Protein AF-A0A7J2JG91-F1 (afdb_monomer_lite)

Structure (mmCIF, N/CA/C/O backbone):
data_AF-A0A7J2JG91-F1
#
_entry.id   AF-A0A7J2JG91-F1
#
loop_
_atom_site.group_PDB
_atom_site.id
_atom_site.type_symbol
_atom_site.label_atom_id
_atom_site.label_alt_id
_atom_site.label_comp_id
_atom_site.label_asym_id
_atom_site.label_entity_id
_atom_site.label_seq_id
_atom_site.pdbx_PDB_ins_code
_atom_site.Cartn_x
_atom_site.Cartn_y
_atom_site.Cartn_z
_atom_site.occupancy
_atom_site.B_iso_or_equiv
_atom_site.auth_seq_id
_atom_site.auth_comp_id
_atom_site.auth_asym_id
_atom_site.auth_atom_id
_atom_site.pdbx_PDB_model_num
ATOM 1 N N . MET A 1 1 ? 5.347 8.939 -1.867 1.00 68.44 1 MET A N 1
ATOM 2 C CA . MET A 1 1 ? 5.116 7.569 -2.381 1.00 68.44 1 MET A CA 1
ATOM 3 C C . MET A 1 1 ? 3.722 7.133 -1.969 1.00 68.44 1 MET A C 1
ATOM 5 O O . MET A 1 1 ? 3.507 7.038 -0.765 1.00 68.44 1 MET A O 1
ATOM 9 N N . PRO A 1 2 ? 2.803 6.907 -2.917 1.00 85.31 2 PRO A N 1
ATOM 10 C CA . PRO A 1 2 ? 1.471 6.407 -2.603 1.00 85.31 2 PRO A CA 1
ATOM 11 C C . PRO A 1 2 ? 1.531 4.946 -2.131 1.00 85.31 2 PRO A C 1
ATOM 13 O O . PRO A 1 2 ? 2.408 4.173 -2.535 1.00 85.31 2 PRO A O 1
ATOM 16 N N . TYR A 1 3 ? 0.609 4.581 -1.245 1.00 89.50 3 TYR A N 1
ATOM 17 C CA . TYR A 1 3 ? 0.339 3.198 -0.858 1.00 89.50 3 TYR A CA 1
ATOM 18 C C . TYR A 1 3 ? -0.967 2.769 -1.514 1.00 89.50 3 TYR A C 1
ATOM 20 O O . TYR A 1 3 ? -1.868 3.583 -1.668 1.00 89.50 3 TYR A O 1
ATOM 28 N N . ILE A 1 4 ? -1.076 1.505 -1.900 1.00 91.00 4 ILE A N 1
ATOM 29 C CA . ILE A 1 4 ? -2.283 0.939 -2.500 1.00 91.00 4 ILE A CA 1
ATOM 30 C C . ILE A 1 4 ? -2.845 -0.123 -1.561 1.00 91.00 4 ILE A C 1
ATOM 32 O O . ILE A 1 4 ? -2.102 -0.963 -1.053 1.00 91.00 4 ILE A O 1
ATOM 36 N N . CYS A 1 5 ? -4.155 -0.125 -1.329 1.00 91.44 5 CYS A N 1
ATOM 37 C CA . CYS A 1 5 ? -4.793 -1.213 -0.595 1.00 91.44 5 CYS A CA 1
ATOM 38 C C . CYS A 1 5 ? -4.758 -2.510 -1.419 1.00 91.44 5 CYS A C 1
ATOM 40 O O . CYS A 1 5 ? -5.242 -2.546 -2.550 1.00 91.44 5 CYS A O 1
ATOM 42 N N . ALA A 1 6 ? -4.268 -3.602 -0.827 1.00 89.50 6 ALA A N 1
ATOM 43 C CA . ALA A 1 6 ? -4.108 -4.884 -1.520 1.00 89.50 6 ALA A CA 1
ATOM 44 C C . ALA A 1 6 ? -5.429 -5.528 -1.988 1.00 89.50 6 ALA A C 1
ATOM 46 O O . ALA A 1 6 ? -5.404 -6.417 -2.833 1.00 89.50 6 ALA A O 1
ATOM 47 N N . ARG A 1 7 ? -6.580 -5.107 -1.438 1.00 89.38 7 ARG A N 1
ATOM 48 C CA . ARG A 1 7 ? -7.896 -5.673 -1.779 1.00 89.38 7 ARG A CA 1
ATOM 49 C C . ARG A 1 7 ? -8.678 -4.834 -2.779 1.00 89.38 7 ARG A C 1
ATOM 51 O O . ARG A 1 7 ? -9.190 -5.376 -3.747 1.00 89.38 7 ARG A O 1
ATOM 58 N N . CYS A 1 8 ? -8.833 -3.538 -2.518 1.00 88.38 8 CYS A N 1
ATOM 59 C CA . CYS A 1 8 ? -9.645 -2.664 -3.370 1.00 88.38 8 CYS A CA 1
ATOM 60 C C . CYS A 1 8 ? -8.828 -1.911 -4.426 1.00 88.38 8 CYS A C 1
ATOM 62 O O . CYS A 1 8 ? -9.425 -1.242 -5.262 1.00 88.38 8 CYS A O 1
ATOM 64 N N . GLY A 1 9 ? -7.493 -1.980 -4.382 1.00 86.88 9 GLY A N 1
ATOM 65 C CA . GLY A 1 9 ? -6.623 -1.340 -5.370 1.00 86.88 9 GLY A CA 1
ATOM 66 C C . GLY A 1 9 ? -6.624 0.190 -5.330 1.00 86.88 9 GLY A C 1
ATOM 67 O O . GLY A 1 9 ? -6.006 0.811 -6.187 1.00 86.88 9 GLY A O 1
ATOM 68 N N . ARG A 1 10 ? -7.295 0.813 -4.351 1.00 88.69 10 ARG A N 1
ATOM 69 C CA . ARG A 1 10 ? -7.291 2.270 -4.183 1.00 88.69 10 ARG A CA 1
ATOM 70 C C . ARG A 1 10 ? -5.955 2.763 -3.657 1.00 88.69 10 ARG A C 1
ATOM 72 O O . ARG A 1 10 ? -5.372 2.140 -2.766 1.00 88.69 10 ARG A O 1
ATOM 79 N N . GLU A 1 11 ? -5.539 3.912 -4.175 1.00 90.00 11 GLU A N 1
ATOM 80 C CA . GLU A 1 11 ? -4.493 4.721 -3.566 1.00 90.00 11 GLU A CA 1
ATOM 81 C C . GLU A 1 11 ? -4.989 5.267 -2.226 1.00 90.00 11 GLU A C 1
ATOM 83 O O . GLU A 1 11 ? -6.100 5.782 -2.115 1.00 90.00 11 GLU A O 1
ATOM 88 N N . VAL A 1 12 ? -4.162 5.082 -1.208 1.00 88.94 12 VAL A N 1
ATOM 89 C CA . VAL A 1 12 ? -4.460 5.349 0.195 1.00 88.94 12 VAL A CA 1
ATOM 90 C C . VAL A 1 12 ? -3.959 6.740 0.538 1.00 88.94 12 VAL A C 1
ATOM 92 O O . VAL A 1 12 ? -2.802 7.077 0.255 1.00 88.94 12 VAL A O 1
ATOM 95 N N . THR A 1 13 ? -4.822 7.545 1.152 1.00 86.94 13 THR A N 1
ATOM 96 C CA . THR A 1 13 ? -4.453 8.881 1.627 1.00 86.94 13 THR A CA 1
ATOM 97 C C . THR A 1 13 ? -3.578 8.779 2.886 1.00 86.94 13 THR A C 1
ATOM 99 O O . THR A 1 13 ? -3.608 7.762 3.587 1.00 86.94 13 THR A O 1
ATOM 102 N N . PRO A 1 14 ? -2.7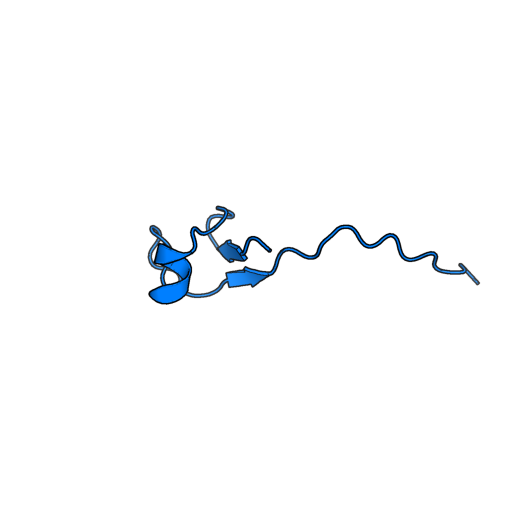74 9.804 3.218 1.00 84.94 14 PRO A N 1
ATOM 103 C CA . PRO A 1 14 ? -1.957 9.782 4.435 1.00 84.94 14 PRO A CA 1
ATOM 104 C C . PRO A 1 14 ? -2.783 9.534 5.711 1.00 84.94 14 PRO A C 1
ATOM 106 O O . PRO A 1 14 ? -2.332 8.804 6.586 1.00 84.94 14 PRO A O 1
ATOM 109 N N . GLU A 1 15 ? -4.018 10.036 5.777 1.00 86.06 15 GLU A N 1
ATOM 110 C CA . GLU A 1 15 ? -4.927 9.847 6.919 1.00 86.06 15 GLU A CA 1
ATOM 111 C C . GLU A 1 15 ? -5.347 8.380 7.129 1.00 86.06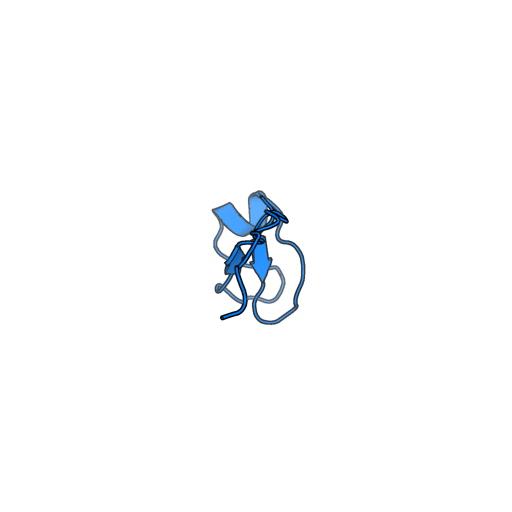 15 GLU A C 1
ATOM 113 O O . GLU A 1 15 ? -5.458 7.900 8.259 1.00 86.06 15 GLU A O 1
ATOM 118 N N . GLU A 1 16 ? -5.597 7.648 6.039 1.00 84.75 16 GLU A N 1
ATOM 119 C CA . GLU A 1 16 ? -5.919 6.217 6.079 1.00 84.75 16 GLU A CA 1
ATOM 120 C C . GLU A 1 16 ? -4.690 5.374 6.457 1.00 84.75 16 GLU A C 1
ATOM 122 O O . GLU A 1 16 ? -4.809 4.345 7.133 1.00 84.75 16 GLU A O 1
ATOM 127 N N . LEU A 1 17 ? -3.499 5.821 6.041 1.00 85.81 17 LEU A N 1
ATOM 128 C CA . LEU A 1 17 ? -2.234 5.164 6.353 1.00 85.81 17 LEU A CA 1
ATOM 129 C C . LEU A 1 17 ? -1.860 5.321 7.833 1.00 85.81 17 LEU A C 1
ATOM 131 O O . LEU A 1 17 ? -1.442 4.343 8.449 1.00 85.81 17 LEU A O 1
ATOM 135 N N . GLU A 1 18 ? -2.060 6.503 8.419 1.00 88.44 18 GLU A N 1
ATOM 136 C CA . GLU A 1 18 ? -1.843 6.743 9.855 1.00 88.44 18 GLU A CA 1
ATOM 137 C C . GLU A 1 18 ? -2.728 5.843 10.729 1.00 88.44 18 GLU A C 1
ATOM 139 O O . GLU A 1 18 ? -2.287 5.336 11.760 1.00 88.44 18 GLU A O 1
ATOM 144 N N . LYS A 1 19 ? -3.962 5.578 10.285 1.00 88.62 19 LYS A N 1
ATOM 145 C CA . LYS A 1 19 ? -4.916 4.690 10.970 1.00 88.62 19 LYS A CA 1
ATOM 146 C C . LYS A 1 19 ? -4.720 3.206 10.639 1.00 88.62 19 LYS A C 1
ATOM 148 O O . LYS A 1 19 ? -5.460 2.373 11.162 1.00 88.62 19 LYS A O 1
ATOM 153 N N . PHE A 1 20 ? -3.763 2.860 9.770 1.00 86.44 20 PHE A N 1
ATOM 154 C CA . PHE A 1 20 ? -3.532 1.500 9.262 1.00 86.44 20 PHE A CA 1
ATOM 155 C C . PHE A 1 20 ? -4.803 0.807 8.739 1.00 86.44 20 PHE A C 1
ATOM 157 O O . PHE A 1 20 ? -4.942 -0.417 8.812 1.00 86.44 20 PHE A O 1
ATOM 164 N N . GLN A 1 21 ? -5.748 1.576 8.199 1.00 87.56 21 GLN A N 1
ATOM 165 C CA . GLN A 1 21 ? -7.040 1.056 7.776 1.00 87.56 21 GLN A CA 1
ATOM 166 C C . GLN A 1 21 ? -7.535 1.795 6.537 1.00 87.56 21 GLN A C 1
ATOM 168 O O . GLN A 1 21 ? -7.725 3.006 6.553 1.00 87.56 21 GLN A O 1
ATOM 173 N N . CYS A 1 22 ? -7.793 1.039 5.470 1.00 86.06 22 CYS A N 1
ATOM 174 C CA . CYS A 1 22 ? -8.475 1.561 4.291 1.00 86.06 22 CYS A CA 1
ATOM 175 C C . CYS A 1 22 ? -9.980 1.702 4.567 1.00 86.06 22 CYS A C 1
ATOM 177 O O . CYS A 1 22 ? -10.538 0.941 5.363 1.00 86.06 22 CYS A O 1
ATOM 179 N N . LEU A 1 23 ? -10.670 2.580 3.834 1.00 85.88 23 LEU A N 1
ATOM 180 C CA . LEU A 1 23 ? -12.138 2.691 3.815 1.00 85.88 23 LEU A CA 1
ATOM 181 C C . LEU A 1 23 ? -12.877 1.347 3.635 1.00 85.88 23 LEU A C 1
ATOM 183 O O . LEU A 1 23 ? -14.008 1.198 4.084 1.00 85.88 23 LEU A O 1
ATOM 187 N N . CYS A 1 24 ? -12.251 0.348 3.005 1.00 85.31 24 CYS A N 1
ATOM 188 C CA . CYS A 1 24 ? -12.813 -0.999 2.844 1.00 85.31 24 CYS A CA 1
ATOM 189 C C . CYS A 1 24 ? -12.611 -1.933 4.061 1.00 85.31 24 CYS A C 1
ATOM 191 O O . CYS A 1 24 ? -12.978 -3.105 3.995 1.00 85.31 24 CYS A O 1
ATOM 193 N N . GLY A 1 25 ? -11.990 -1.456 5.146 1.00 87.38 25 GLY A N 1
ATOM 194 C CA . GLY A 1 25 ? -11.695 -2.219 6.367 1.00 87.38 25 GLY A CA 1
ATOM 195 C C . GLY A 1 25 ? -10.434 -3.092 6.303 1.00 87.38 25 GLY A C 1
ATOM 196 O O . GLY A 1 25 ? -10.070 -3.721 7.294 1.00 87.38 25 GLY A O 1
ATOM 197 N N . TYR A 1 26 ? -9.742 -3.137 5.161 1.00 91.06 26 TYR A N 1
ATOM 198 C CA . TYR A 1 26 ? -8.492 -3.886 4.998 1.00 91.06 26 TYR A CA 1
ATOM 199 C C . TYR A 1 26 ? -7.282 -3.109 5.537 1.00 91.06 26 TYR A C 1
ATOM 201 O O . TYR A 1 26 ? -7.227 -1.884 5.432 1.00 91.06 26 TYR A O 1
ATOM 209 N N . ARG A 1 27 ? -6.295 -3.839 6.074 1.00 88.56 27 ARG A N 1
ATOM 210 C CA . ARG A 1 27 ? -5.097 -3.277 6.735 1.00 88.56 27 ARG A CA 1
ATOM 211 C C . ARG A 1 27 ? -3.772 -3.620 6.044 1.00 88.56 27 ARG A C 1
ATOM 213 O O . ARG A 1 27 ? -2.702 -3.371 6.586 1.00 88.56 27 ARG A O 1
ATOM 220 N N . VAL A 1 28 ? -3.839 -4.234 4.861 1.00 89.75 28 VAL A N 1
ATOM 221 C CA . VAL A 1 28 ? -2.658 -4.620 4.076 1.00 89.75 28 VAL A CA 1
ATOM 222 C C . VAL A 1 28 ? -2.483 -3.647 2.917 1.00 89.75 28 VAL A C 1
ATOM 224 O O . VAL A 1 28 ? -3.372 -3.505 2.070 1.00 89.75 28 VAL A O 1
ATOM 227 N N . PHE A 1 29 ? -1.316 -3.006 2.881 1.00 91.44 29 PHE A N 1
ATOM 228 C CA . PHE A 1 29 ? -0.968 -1.967 1.921 1.00 91.44 29 PHE A CA 1
ATOM 229 C C . PHE A 1 29 ? 0.291 -2.336 1.139 1.00 91.44 29 PHE A C 1
ATOM 231 O O . PHE A 1 29 ? 1.262 -2.844 1.696 1.00 91.44 29 PHE A O 1
ATOM 238 N N . ILE A 1 30 ? 0.284 -2.050 -0.158 1.00 91.31 30 ILE A N 1
ATOM 239 C CA . ILE A 1 30 ? 1.395 -2.267 -1.079 1.00 91.31 30 ILE A CA 1
ATOM 240 C C . ILE A 1 30 ? 2.005 -0.903 -1.390 1.00 91.31 30 ILE A C 1
ATOM 242 O O . ILE A 1 30 ? 1.313 0.016 -1.822 1.00 91.31 30 ILE A O 1
ATOM 246 N N . LYS A 1 31 ? 3.311 -0.754 -1.172 1.00 89.19 31 LYS A N 1
ATOM 247 C CA . LYS A 1 31 ? 4.024 0.484 -1.493 1.00 89.19 31 LYS A CA 1
ATOM 248 C C . LYS A 1 31 ? 4.236 0.580 -3.000 1.00 89.19 31 LYS A C 1
ATOM 250 O O . LYS A 1 31 ? 4.872 -0.300 -3.584 1.00 89.19 31 LYS A O 1
ATOM 255 N N . VAL A 1 32 ? 3.766 1.661 -3.617 1.00 89.25 32 VAL A N 1
ATOM 256 C CA . VAL A 1 32 ? 4.019 1.901 -5.040 1.00 89.25 32 VAL A CA 1
ATOM 257 C C . VAL A 1 32 ? 5.500 2.207 -5.221 1.00 89.25 32 VAL A C 1
ATOM 259 O O . VAL A 1 32 ? 6.042 3.136 -4.610 1.00 89.25 32 VAL A O 1
ATOM 262 N N . ARG A 1 33 ? 6.180 1.389 -6.031 1.00 84.44 33 ARG A N 1
ATOM 263 C CA . ARG A 1 33 ? 7.565 1.663 -6.410 1.00 84.44 33 ARG A CA 1
ATOM 264 C C . ARG A 1 33 ? 7.573 2.779 -7.455 1.00 84.44 33 ARG A C 1
ATOM 266 O O . ARG A 1 33 ? 6.814 2.685 -8.417 1.00 84.44 33 ARG A O 1
ATOM 273 N N . PRO A 1 34 ? 8.431 3.801 -7.305 1.00 82.50 34 PRO A N 1
ATOM 274 C CA . PRO A 1 34 ? 8.690 4.714 -8.407 1.00 82.50 34 PRO A CA 1
ATOM 275 C C . PRO A 1 34 ? 9.232 3.921 -9.601 1.00 82.50 34 PRO A C 1
ATOM 277 O O . PRO A 1 34 ? 9.909 2.903 -9.416 1.00 82.50 34 PRO A O 1
ATOM 280 N N . ALA A 1 35 ? 8.932 4.388 -10.812 1.00 81.44 35 ALA A N 1
ATOM 281 C CA . ALA A 1 35 ? 9.440 3.809 -12.049 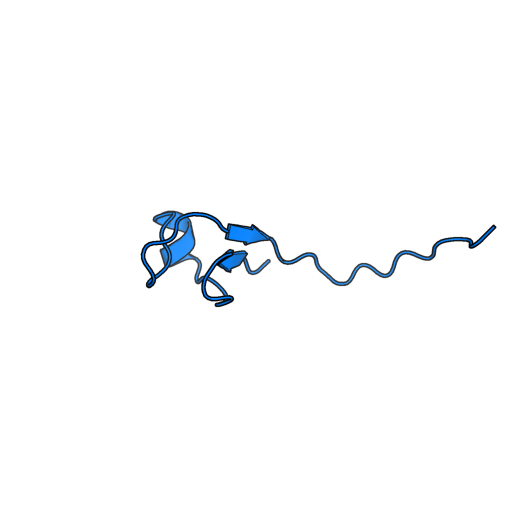1.00 81.44 35 ALA A CA 1
ATOM 282 C C . ALA A 1 35 ? 10.948 4.084 -12.168 1.00 81.44 35 ALA A C 1
ATOM 284 O O . ALA A 1 35 ? 11.389 4.993 -12.862 1.00 81.44 35 ALA A O 1
ATOM 285 N N . VAL A 1 36 ? 11.750 3.322 -11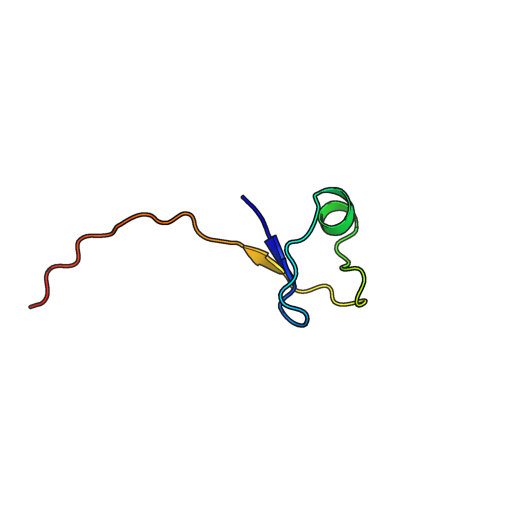.427 1.00 83.38 36 VAL A N 1
ATOM 286 C CA . VAL A 1 36 ? 13.199 3.287 -11.606 1.00 83.38 36 VAL A CA 1
ATOM 287 C C . VAL A 1 36 ? 13.457 2.324 -12.752 1.00 83.38 36 VAL A C 1
ATOM 289 O O . VAL A 1 36 ? 13.319 1.110 -12.581 1.00 83.38 36 VAL A O 1
ATOM 292 N N . VAL A 1 37 ? 13.791 2.867 -13.922 1.00 82.25 37 VAL A N 1
ATOM 293 C CA . VAL A 1 37 ? 14.234 2.060 -15.059 1.00 82.25 37 VAL A CA 1
ATOM 294 C C . VAL A 1 37 ? 15.542 1.395 -14.647 1.00 82.25 37 VAL A C 1
ATOM 296 O O . VAL A 1 37 ? 16.532 2.066 -14.370 1.00 82.25 37 VAL A O 1
ATOM 299 N N . LYS A 1 38 ? 15.519 0.069 -14.528 1.00 80.75 38 LYS A N 1
ATOM 300 C CA . LYS A 1 38 ? 16.723 -0.730 -14.321 1.00 80.75 38 LYS A CA 1
ATOM 301 C C . LYS A 1 38 ? 17.078 -1.358 -15.655 1.00 80.75 38 LYS A C 1
ATOM 303 O O . LYS A 1 38 ? 16.309 -2.168 -16.164 1.00 80.75 38 LYS A O 1
ATOM 308 N N . GLU A 1 39 ? 18.220 -0.979 -16.209 1.00 84.75 39 GLU A 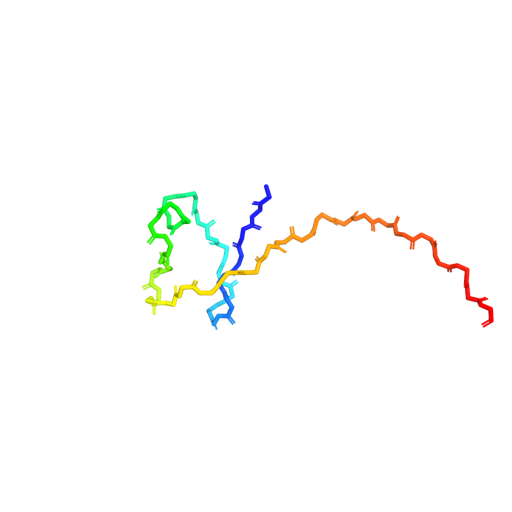N 1
ATOM 309 C CA . GLU A 1 39 ? 18.791 -1.674 -17.357 1.00 84.75 39 GLU A CA 1
ATOM 310 C C . GLU A 1 39 ? 19.301 -3.033 -16.870 1.00 84.75 39 GLU A C 1
ATOM 312 O O . GLU A 1 39 ? 20.146 -3.115 -15.976 1.00 84.75 39 GLU A O 1
ATOM 317 N N . VAL A 1 40 ? 18.724 -4.112 -17.396 1.00 85.50 40 VAL A N 1
ATOM 318 C CA . VAL A 1 40 ? 19.127 -5.481 -17.067 1.00 85.50 40 VAL A CA 1
ATOM 319 C C . VAL A 1 40 ? 19.784 -6.057 -18.311 1.00 85.50 40 VAL A C 1
ATOM 321 O O . VAL A 1 40 ? 19.138 -6.163 -19.351 1.00 85.50 40 VAL A O 1
ATOM 324 N N . LEU A 1 41 ? 21.067 -6.413 -18.221 1.00 86.88 41 LEU A N 1
ATOM 325 C CA . LEU A 1 41 ? 21.739 -7.144 -19.293 1.00 86.88 41 LEU A CA 1
ATOM 326 C C . LEU A 1 41 ? 21.090 -8.530 -19.402 1.00 86.88 41 LEU A C 1
ATOM 328 O O . LEU A 1 41 ? 21.188 -9.339 -18.476 1.00 86.88 41 LEU A O 1
ATOM 332 N N . ALA A 1 42 ? 20.400 -8.789 -20.511 1.00 78.38 42 ALA A N 1
ATOM 333 C CA . ALA A 1 42 ? 19.928 -10.124 -20.851 1.00 78.38 42 ALA A CA 1
ATOM 334 C C . ALA A 1 42 ? 21.131 -10.928 -21.364 1.00 78.38 42 ALA A C 1
ATOM 336 O O . ALA A 1 42 ? 21.678 -10.608 -22.417 1.00 78.38 42 ALA A O 1
ATOM 337 N N . ARG A 1 43 ? 21.580 -11.908 -20.577 1.00 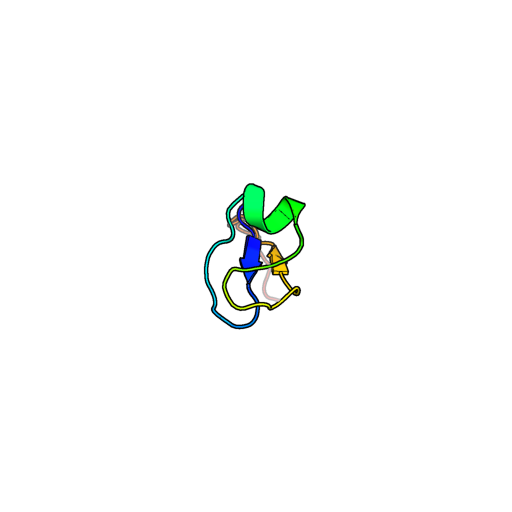69.19 43 ARG A N 1
ATOM 338 C CA . ARG A 1 43 ? 22.597 -12.889 -20.981 1.00 69.19 43 ARG A CA 1
ATOM 339 C C . ARG A 1 43 ? 21.941 -14.138 -21.549 1.00 69.19 43 ARG A C 1
ATOM 341 O O . ARG A 1 43 ? 20.848 -14.481 -21.039 1.00 69.19 43 ARG A O 1
#

Foldseek 3Di:
DWKAQPPPRDTDDPVCVVVCADPVRGNDIDDDDDPDDDDDDDD

Radius of gyration: 14.04 Å; chains: 1; bounding box: 35×23×32 Å

Secondary structure (DSSP, 8-state):
--EEETTT-PEEPHHHHHTT--TTS---EEEPPP---------

pLDDT: mean 86.09, std 4.85, range [68.44, 91.44]

Sequence (43 aa):
MPYICARCGREVTPEELEKFQCLCGYRVFIKVRPAVVKEVLAR